Protein AF-B2J8J3-F1 (afdb_monomer_lite)

Foldseek 3Di:
DDLPVLNVQLVLLLVCCVVPVVLCDLVNLVVLVVLLVVDDPPDQDSVVVSVSSVVSVVVRVVSVVSSVPPPPPPPPDDDPPDDPPSDGSNNSSVSSVCSSVVVPDVPDDDDPDDD

Organism: Nostoc punctiforme (strain ATCC 29133 / PCC 73102) (NCBI:txid63737)

Secondary structure (DSSP, 8-state):
----HHHHHHHHHHHHHHH-GGGS-HHHHHHHHHHHHHS-TT---HHHHHHHHHHHHHH-HHHHHHHHHS---------SS-------HHHHHHHHHHHHHGGGT--S-S-----

pLDDT: mean 73.9, std 18.09, range [34.25, 90.81]

Sequence (115 aa):
MTSSIHEQIIKDLNYIAQNNPELFTEEVRASLENLLSTLPDDLKDIEEISDAIVIWVEEHPQIHNTLMKLPISSSSERGAGGIPTRITPKEAKGLLDNIVRQSKSSSQSKTSSQL

Structure (mmCIF, N/CA/C/O backbone):
data_AF-B2J8J3-F1
#
_entry.id   AF-B2J8J3-F1
#
loop_
_atom_site.group_PDB
_atom_site.id
_atom_site.type_symbol
_atom_site.label_atom_id
_atom_site.label_alt_id
_atom_site.label_comp_id
_atom_site.label_asym_id
_atom_site.label_entity_id
_atom_site.label_seq_id
_atom_site.pdbx_PDB_ins_code
_atom_site.Cartn_x
_atom_site.Cartn_y
_atom_site.Cartn_z
_atom_site.occupancy
_atom_site.B_iso_or_equiv
_atom_site.auth_seq_id
_atom_site.auth_comp_id
_atom_site.auth_asym_id
_atom_site.auth_atom_id
_atom_site.pdbx_PDB_model_num
ATOM 1 N N . MET A 1 1 ? -2.658 1.897 -24.438 1.00 34.25 1 MET A N 1
ATOM 2 C CA . MET A 1 1 ? -1.379 1.558 -23.785 1.00 34.25 1 MET A CA 1
ATOM 3 C C . MET A 1 1 ? -1.756 0.996 -22.436 1.00 34.25 1 MET A C 1
ATOM 5 O O . MET A 1 1 ? -2.352 1.720 -21.655 1.00 34.25 1 MET A O 1
ATOM 9 N N . THR A 1 2 ? -1.571 -0.306 -22.256 1.00 40.75 2 THR A N 1
ATOM 10 C CA . THR A 1 2 ? -1.867 -1.015 -21.011 1.00 40.75 2 THR A CA 1
ATOM 11 C C . THR A 1 2 ? -0.996 -0.416 -19.916 1.00 40.75 2 THR A C 1
ATOM 13 O O . THR A 1 2 ? 0.226 -0.508 -20.012 1.00 40.75 2 THR A O 1
ATOM 16 N N . SER A 1 3 ? -1.595 0.249 -18.926 1.00 53.88 3 SER A N 1
ATOM 17 C CA . SER A 1 3 ? -0.918 0.427 -17.640 1.00 53.88 3 SER A CA 1
ATOM 18 C C . SER A 1 3 ? -0.452 -0.957 -17.208 1.00 53.88 3 SER A C 1
ATOM 20 O O . SER A 1 3 ? -1.246 -1.902 -17.268 1.00 53.88 3 SER A O 1
ATOM 22 N N . SER A 1 4 ? 0.836 -1.114 -16.899 1.00 71.25 4 SER A N 1
ATOM 23 C CA . SER A 1 4 ? 1.322 -2.416 -16.449 1.00 71.25 4 SER A CA 1
ATOM 24 C C . SER A 1 4 ? 0.523 -2.794 -15.206 1.00 71.25 4 SER A C 1
ATOM 26 O O . SER A 1 4 ? 0.270 -1.935 -14.362 1.00 71.25 4 SER A O 1
ATOM 28 N N . ILE A 1 5 ? 0.091 -4.054 -15.106 1.00 76.69 5 ILE A N 1
ATOM 29 C CA . ILE A 1 5 ? -0.735 -4.550 -13.990 1.00 76.69 5 ILE A CA 1
ATOM 30 C C . ILE A 1 5 ? -0.144 -4.126 -12.629 1.00 76.69 5 ILE A C 1
ATOM 32 O O . ILE A 1 5 ? -0.868 -3.719 -11.726 1.00 76.69 5 ILE A O 1
ATOM 36 N N . HIS A 1 6 ? 1.188 -4.081 -12.559 1.00 82.69 6 HIS A N 1
ATOM 37 C CA . HIS A 1 6 ? 1.994 -3.607 -11.441 1.00 82.69 6 HIS A CA 1
ATOM 38 C C . HIS A 1 6 ? 1.704 -2.163 -11.016 1.00 82.69 6 HIS A C 1
ATOM 40 O O . HIS A 1 6 ? 1.525 -1.872 -9.837 1.00 82.69 6 HIS A O 1
ATOM 46 N N . GLU A 1 7 ? 1.610 -1.241 -11.973 1.00 82.69 7 GLU A N 1
ATOM 47 C CA . GLU A 1 7 ? 1.290 0.159 -11.689 1.00 82.69 7 GLU A CA 1
ATOM 48 C C . GLU A 1 7 ? -0.138 0.311 -11.167 1.00 82.69 7 GLU A C 1
ATOM 50 O O . GLU A 1 7 ? -0.412 1.159 -10.315 1.00 82.69 7 GLU A O 1
ATOM 55 N N . GLN A 1 8 ? -1.052 -0.496 -11.708 1.00 82.50 8 GLN A N 1
ATOM 56 C CA . GLN A 1 8 ? -2.461 -0.460 -11.350 1.00 82.50 8 GLN A CA 1
ATOM 57 C C . GLN A 1 8 ? -2.665 -0.928 -9.907 1.00 82.50 8 GLN A C 1
ATOM 59 O O . GLN A 1 8 ? -3.321 -0.222 -9.151 1.00 82.50 8 GLN A O 1
ATOM 64 N N . ILE A 1 9 ? -2.010 -2.019 -9.492 1.00 85.31 9 ILE A N 1
ATOM 65 C CA . ILE A 1 9 ? -2.062 -2.538 -8.114 1.00 85.31 9 ILE A CA 1
ATOM 66 C C . ILE A 1 9 ? -1.679 -1.458 -7.095 1.00 85.31 9 ILE A C 1
ATOM 68 O O . ILE A 1 9 ? -2.364 -1.273 -6.092 1.00 85.31 9 ILE A O 1
ATOM 72 N N . ILE A 1 10 ? -0.617 -0.697 -7.366 1.00 86.56 10 ILE A N 1
ATOM 73 C CA . ILE A 1 10 ? -0.126 0.342 -6.449 1.00 86.56 10 ILE A CA 1
ATOM 74 C C . ILE A 1 10 ? -1.099 1.528 -6.392 1.00 86.56 10 ILE A C 1
ATOM 76 O O . ILE A 1 10 ? -1.387 2.055 -5.313 1.00 86.56 10 ILE A O 1
ATOM 80 N N . LYS A 1 11 ? -1.640 1.941 -7.545 1.00 84.25 11 LYS A N 1
ATOM 81 C CA . LYS A 1 11 ? -2.656 3.004 -7.622 1.00 84.25 11 LYS A CA 1
ATOM 82 C C . LYS A 1 11 ? -3.941 2.601 -6.905 1.00 84.25 11 LYS A C 1
ATOM 84 O O . LYS A 1 11 ? -4.489 3.410 -6.156 1.00 84.25 11 LYS A O 1
ATOM 89 N N . ASP A 1 12 ? -4.382 1.366 -7.104 1.00 85.62 12 ASP A N 1
ATOM 90 C CA . ASP A 1 12 ? -5.568 0.807 -6.470 1.00 85.62 12 ASP A CA 1
ATOM 91 C C . ASP A 1 12 ? -5.377 0.705 -4.959 1.00 85.62 12 ASP A C 1
ATOM 93 O O . ASP A 1 12 ? -6.247 1.139 -4.211 1.00 85.62 12 ASP A O 1
ATOM 97 N N . LEU A 1 13 ? -4.216 0.246 -4.484 1.00 87.12 13 LEU A N 1
ATOM 98 C CA . LEU A 1 13 ? -3.925 0.205 -3.053 1.00 87.12 13 LEU A CA 1
ATOM 99 C C . LEU A 1 13 ? -3.986 1.599 -2.420 1.00 87.12 13 LEU A C 1
ATOM 101 O O . LEU A 1 13 ? -4.628 1.782 -1.383 1.00 87.12 13 LEU A O 1
ATOM 105 N N . ASN A 1 14 ? -3.378 2.600 -3.065 1.00 86.12 14 ASN A N 1
ATOM 106 C CA . ASN A 1 14 ? -3.478 3.984 -2.612 1.00 86.12 14 ASN A CA 1
ATOM 107 C C . ASN A 1 14 ? -4.932 4.473 -2.611 1.00 86.12 14 ASN A C 1
ATOM 109 O O . ASN A 1 14 ? -5.364 5.105 -1.651 1.00 86.12 14 ASN A O 1
ATOM 113 N N . TYR A 1 15 ? -5.718 4.144 -3.637 1.00 85.44 15 TYR A N 1
ATOM 114 C CA . TYR A 1 15 ? -7.142 4.466 -3.666 1.00 85.44 15 TYR A CA 1
ATOM 115 C C . TYR A 1 15 ? -7.902 3.819 -2.498 1.00 85.44 15 TYR A C 1
ATOM 117 O O . TYR A 1 15 ? -8.681 4.502 -1.830 1.00 85.44 15 TYR A O 1
ATOM 125 N N . ILE A 1 16 ? -7.652 2.542 -2.192 1.00 86.31 16 ILE A N 1
ATOM 126 C CA . ILE A 1 16 ? -8.279 1.851 -1.056 1.00 86.31 16 ILE A CA 1
ATOM 127 C C . ILE A 1 16 ? -7.903 2.544 0.251 1.00 86.31 16 ILE A C 1
ATOM 129 O O . ILE A 1 16 ? -8.787 2.778 1.066 1.00 86.31 16 ILE A O 1
ATOM 133 N N . ALA A 1 17 ? -6.641 2.934 0.431 1.00 85.25 17 ALA A N 1
ATOM 134 C CA . ALA A 1 17 ? -6.198 3.648 1.624 1.00 85.25 17 ALA A CA 1
ATOM 135 C C . ALA A 1 17 ? -6.885 5.006 1.815 1.00 85.25 17 ALA A C 1
ATOM 137 O O . ALA A 1 17 ? -7.251 5.348 2.938 1.00 85.25 17 ALA A O 1
ATOM 138 N N . GLN A 1 18 ? -7.110 5.759 0.731 1.00 82.00 18 GLN A N 1
ATOM 139 C CA . GLN A 1 18 ? -7.843 7.030 0.797 1.00 82.00 18 GLN A CA 1
ATOM 140 C C . GLN A 1 18 ? -9.333 6.832 1.116 1.00 82.00 18 GLN A C 1
ATOM 142 O O . GLN A 1 18 ? -9.919 7.626 1.850 1.00 82.00 18 GLN A O 1
ATOM 147 N N . ASN A 1 19 ? -9.967 5.810 0.530 1.00 82.50 19 ASN A N 1
ATOM 148 C CA . ASN A 1 19 ? -11.421 5.624 0.609 1.00 82.50 19 ASN A CA 1
ATOM 149 C C . ASN A 1 19 ? -11.856 4.783 1.817 1.00 82.50 19 ASN A C 1
ATOM 151 O O . ASN A 1 19 ? -12.937 5.006 2.351 1.00 82.50 19 ASN A O 1
ATOM 155 N N . ASN A 1 20 ? -11.015 3.847 2.255 1.00 84.38 20 ASN A N 1
ATOM 156 C CA . ASN A 1 20 ? -11.263 2.917 3.356 1.00 84.38 20 ASN A CA 1
ATOM 157 C C . ASN A 1 20 ? -10.079 2.943 4.344 1.00 84.38 20 ASN A C 1
ATOM 159 O O . ASN A 1 20 ? -9.406 1.925 4.540 1.00 84.38 20 ASN A O 1
ATOM 163 N N . PRO A 1 21 ? -9.796 4.093 4.988 1.00 81.75 21 PRO A N 1
ATOM 164 C CA . PRO A 1 21 ? -8.683 4.212 5.932 1.00 81.75 21 PRO A CA 1
ATOM 165 C C . PRO A 1 21 ? -8.834 3.291 7.152 1.00 81.75 21 PRO A C 1
ATOM 167 O O . PRO A 1 21 ? -7.842 3.002 7.815 1.00 81.75 21 PRO A O 1
ATOM 170 N N . GLU A 1 22 ? -10.050 2.810 7.425 1.00 85.19 22 GLU A N 1
ATOM 171 C CA . GLU A 1 22 ? -10.365 1.812 8.455 1.00 85.19 22 GLU A CA 1
ATOM 172 C C . GLU A 1 22 ? -9.652 0.469 8.247 1.00 85.19 22 GLU A C 1
ATOM 174 O O . GLU A 1 22 ? -9.332 -0.210 9.220 1.00 85.19 22 GLU A O 1
ATOM 179 N N . LEU A 1 23 ? -9.351 0.104 6.995 1.00 85.25 23 LEU A N 1
ATOM 180 C CA . LEU A 1 23 ? -8.622 -1.125 6.669 1.00 85.25 23 LEU A CA 1
ATOM 181 C C . LEU A 1 23 ? -7.121 -1.003 6.957 1.00 85.25 23 LEU A C 1
ATOM 183 O O . LEU A 1 23 ? -6.450 -2.017 7.148 1.00 85.25 23 LEU A O 1
ATOM 187 N N . PHE A 1 24 ? -6.609 0.231 7.000 1.00 85.81 24 PHE A N 1
ATOM 188 C CA . PHE A 1 24 ? -5.214 0.563 7.271 1.00 85.81 24 PHE A CA 1
ATOM 189 C C . PHE A 1 24 ? -5.067 1.006 8.725 1.00 85.81 24 PHE A C 1
ATOM 191 O O . PHE A 1 24 ? -4.852 2.187 9.008 1.00 85.81 24 PHE A O 1
ATOM 198 N N . THR A 1 25 ? -5.205 0.054 9.646 1.00 87.50 25 THR A N 1
ATOM 199 C CA . THR A 1 25 ? -4.913 0.251 11.073 1.00 87.50 25 THR A CA 1
ATOM 200 C C . THR A 1 25 ? -3.425 0.540 11.297 1.00 87.50 25 THR A C 1
ATOM 202 O O . THR A 1 25 ? -2.604 0.364 10.396 1.00 87.50 25 THR A O 1
ATOM 205 N N . GLU A 1 26 ? -3.050 0.977 12.502 1.00 85.44 26 GLU A N 1
ATOM 206 C CA . GLU A 1 26 ? -1.639 1.223 12.841 1.00 85.44 26 GLU A CA 1
ATOM 207 C C . GLU A 1 26 ? -0.757 -0.012 12.609 1.00 85.44 26 GLU A C 1
ATOM 209 O O . GLU A 1 26 ? 0.338 0.120 12.073 1.00 85.44 26 GLU A O 1
ATOM 214 N N . GLU A 1 27 ? -1.258 -1.209 12.923 1.00 87.56 27 GLU A N 1
ATOM 215 C CA . GLU A 1 27 ? -0.547 -2.472 12.693 1.00 87.56 27 GLU A CA 1
ATOM 216 C C . GLU A 1 27 ? -0.323 -2.743 11.199 1.00 87.56 27 GLU A C 1
ATOM 218 O O . GLU A 1 27 ? 0.794 -3.031 10.774 1.00 87.56 27 GLU A O 1
ATOM 223 N N . VAL A 1 28 ? -1.363 -2.568 10.379 1.00 87.94 28 VAL A N 1
ATOM 224 C CA . VAL A 1 28 ? -1.277 -2.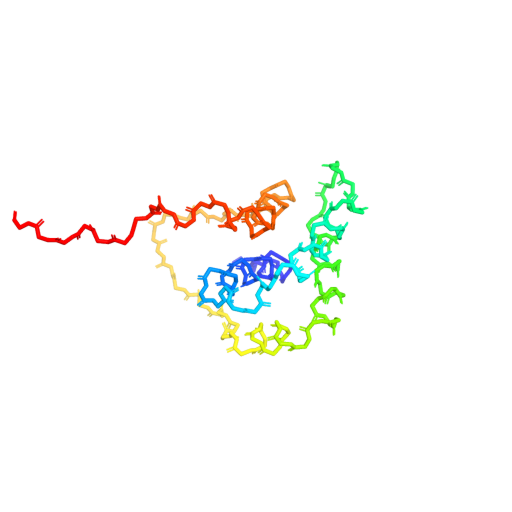722 8.920 1.00 87.94 28 VAL A CA 1
ATOM 225 C C . VAL A 1 28 ? -0.310 -1.696 8.324 1.00 87.94 28 VAL A C 1
ATOM 227 O O . VAL A 1 28 ? 0.495 -2.030 7.460 1.00 87.94 28 VAL A O 1
ATOM 230 N N . ARG A 1 29 ? -0.336 -0.447 8.800 1.00 85.75 29 ARG A N 1
ATOM 231 C CA . ARG A 1 29 ? 0.596 0.595 8.341 1.00 85.75 29 ARG A CA 1
ATOM 232 C C . ARG A 1 29 ? 2.032 0.302 8.7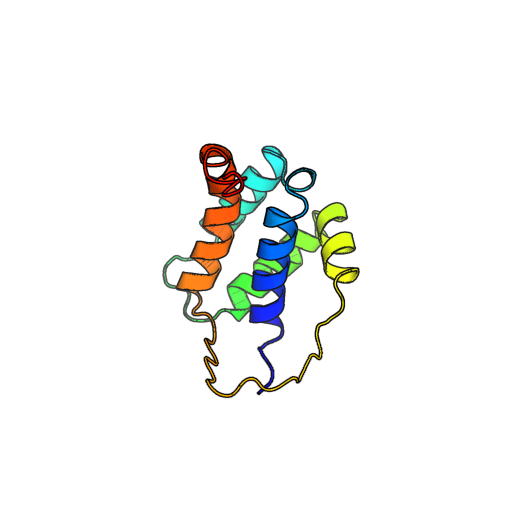55 1.00 85.75 29 ARG A C 1
ATOM 234 O O . ARG A 1 29 ? 2.919 0.504 7.939 1.00 85.75 29 ARG A O 1
ATOM 241 N N . ALA A 1 30 ? 2.259 -0.189 9.972 1.00 89.19 30 ALA A N 1
ATOM 242 C CA . ALA A 1 30 ? 3.584 -0.603 10.425 1.00 89.19 30 ALA A CA 1
ATOM 243 C C . ALA A 1 30 ? 4.114 -1.790 9.605 1.00 89.19 30 ALA A C 1
ATOM 245 O O . ALA A 1 30 ? 5.286 -1.805 9.238 1.00 89.19 30 ALA A O 1
ATOM 246 N N . SER A 1 31 ? 3.244 -2.744 9.259 1.00 90.56 31 SER A N 1
ATOM 247 C CA . SER A 1 31 ? 3.566 -3.851 8.353 1.00 90.56 31 SER A CA 1
ATOM 248 C C . SER A 1 31 ? 3.960 -3.338 6.960 1.00 90.56 31 SER A C 1
ATOM 250 O O . SER A 1 31 ? 5.018 -3.692 6.442 1.00 90.56 31 SER A O 1
ATOM 252 N N . LEU A 1 32 ? 3.175 -2.412 6.394 1.00 89.12 32 LEU A N 1
ATOM 253 C CA . LEU A 1 32 ? 3.481 -1.780 5.108 1.00 89.12 32 LEU A CA 1
ATOM 254 C C . LEU A 1 32 ? 4.786 -0.965 5.156 1.00 89.12 32 LEU A C 1
ATOM 256 O O . LEU A 1 32 ? 5.592 -1.043 4.237 1.00 89.12 32 LEU A O 1
ATOM 260 N N . GLU A 1 33 ? 5.031 -0.204 6.224 1.00 89.75 33 GLU A N 1
ATOM 261 C CA . GLU A 1 33 ? 6.277 0.550 6.423 1.00 89.75 33 GLU A CA 1
ATOM 262 C C . GLU A 1 33 ? 7.495 -0.378 6.501 1.00 89.75 33 GLU A C 1
ATOM 264 O O . GLU A 1 33 ? 8.541 -0.093 5.910 1.00 89.75 33 GLU A O 1
ATOM 269 N N . ASN A 1 34 ? 7.350 -1.511 7.193 1.00 90.69 34 ASN A N 1
ATOM 270 C CA . ASN A 1 34 ? 8.391 -2.524 7.275 1.00 90.69 34 ASN A CA 1
ATOM 271 C C . ASN A 1 34 ? 8.696 -3.094 5.886 1.00 90.69 34 ASN A C 1
ATOM 273 O O . ASN A 1 34 ? 9.852 -3.066 5.470 1.00 90.69 34 ASN A O 1
ATOM 277 N N . LEU A 1 35 ? 7.661 -3.482 5.130 1.00 90.12 35 LEU A N 1
ATOM 278 C CA . LEU A 1 35 ? 7.793 -3.933 3.745 1.00 90.12 35 LEU A CA 1
ATOM 279 C C . LEU A 1 35 ? 8.547 -2.903 2.890 1.00 90.12 35 LEU A C 1
ATOM 281 O O . LEU A 1 35 ? 9.536 -3.241 2.244 1.00 90.12 35 LEU A O 1
ATOM 285 N N . LEU A 1 36 ? 8.156 -1.626 2.940 1.00 86.75 36 LEU A N 1
ATOM 286 C CA . LEU A 1 36 ? 8.828 -0.552 2.196 1.00 86.75 36 LEU A CA 1
ATOM 287 C C . LEU A 1 36 ? 10.286 -0.334 2.619 1.00 86.75 36 LEU A C 1
ATOM 289 O O . LEU A 1 36 ? 11.090 0.117 1.802 1.00 86.75 36 LEU A O 1
ATOM 293 N N . SER A 1 37 ? 10.617 -0.640 3.873 1.00 87.19 37 SER A N 1
ATOM 294 C CA . SER A 1 37 ? 11.981 -0.581 4.407 1.00 87.19 37 SER A CA 1
ATOM 295 C C . SER A 1 37 ? 12.825 -1.789 3.991 1.00 87.19 37 SER A C 1
ATOM 297 O O . SER A 1 37 ? 14.048 -1.680 3.931 1.00 87.19 37 SER A O 1
ATOM 299 N N . THR A 1 38 ? 12.198 -2.931 3.686 1.00 87.19 38 THR A N 1
ATOM 300 C CA . THR A 1 38 ? 12.894 -4.093 3.103 1.00 87.19 38 THR A CA 1
ATOM 301 C C . THR A 1 38 ? 13.243 -3.891 1.629 1.00 87.19 38 THR A C 1
ATOM 303 O O . THR A 1 38 ? 14.194 -4.492 1.131 1.00 87.19 38 THR A O 1
A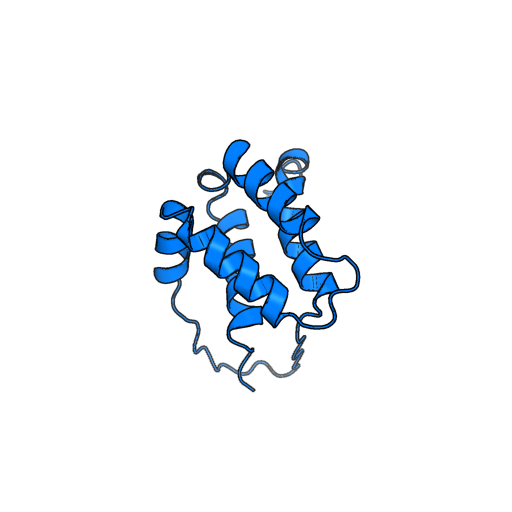TOM 306 N N . LEU A 1 39 ? 12.500 -3.022 0.938 1.00 85.38 39 LEU A N 1
ATOM 307 C CA . LEU A 1 39 ? 12.704 -2.710 -0.469 1.00 85.38 39 LEU A CA 1
ATOM 308 C C . LEU A 1 39 ? 13.853 -1.701 -0.665 1.00 85.38 39 LEU A C 1
ATOM 310 O O . LEU A 1 39 ? 13.855 -0.641 -0.028 1.00 85.38 39 LEU A O 1
ATOM 314 N N . PRO A 1 40 ? 14.806 -1.964 -1.579 1.00 82.56 40 PRO A N 1
ATOM 315 C CA . PRO A 1 40 ? 15.941 -1.074 -1.793 1.00 82.56 40 PRO A CA 1
ATOM 316 C C . PRO A 1 40 ? 15.508 0.287 -2.357 1.00 82.56 40 PRO A C 1
ATOM 318 O O . PRO A 1 40 ? 14.697 0.373 -3.275 1.00 82.56 40 PRO A O 1
ATOM 321 N N . ASP A 1 41 ? 16.076 1.381 -1.843 1.00 74.31 41 ASP A N 1
ATOM 322 C CA . ASP A 1 41 ? 15.758 2.744 -2.305 1.00 74.31 41 ASP A CA 1
ATOM 323 C C . ASP A 1 41 ? 16.108 3.007 -3.782 1.00 74.31 41 ASP A C 1
ATOM 325 O O . ASP A 1 41 ? 15.493 3.864 -4.415 1.00 74.31 41 ASP A O 1
ATOM 329 N N . ASP A 1 42 ? 17.045 2.238 -4.342 1.00 75.25 42 ASP A N 1
ATOM 330 C CA . ASP A 1 42 ? 17.497 2.309 -5.740 1.00 75.25 42 ASP A CA 1
ATOM 331 C C . ASP A 1 42 ? 16.702 1.387 -6.691 1.00 75.25 42 ASP A C 1
ATOM 333 O O . ASP A 1 42 ? 17.188 0.996 -7.756 1.00 75.25 42 ASP A O 1
ATOM 337 N N . LEU A 1 43 ? 15.470 1.030 -6.318 1.00 78.44 43 LEU A N 1
ATOM 338 C CA . LEU A 1 43 ? 14.555 0.253 -7.155 1.00 78.44 43 LEU A CA 1
ATOM 339 C C . LEU A 1 43 ? 14.363 0.897 -8.534 1.00 78.44 43 LEU A C 1
ATOM 341 O O . LEU A 1 43 ? 13.863 2.019 -8.661 1.00 78.44 43 LEU A O 1
ATOM 345 N N . LYS A 1 44 ? 14.753 0.161 -9.578 1.00 76.94 44 LYS A N 1
ATOM 346 C CA . LYS A 1 44 ? 14.608 0.579 -10.982 1.00 76.94 44 LYS A CA 1
ATOM 347 C C . LYS A 1 44 ? 13.330 0.058 -11.617 1.00 76.94 44 LYS A C 1
ATOM 349 O O . LYS A 1 44 ? 12.825 0.687 -12.548 1.00 76.94 44 LYS A O 1
ATOM 354 N N . ASP A 1 45 ? 12.785 -1.020 -11.064 1.00 82.06 45 ASP A N 1
ATOM 355 C CA . ASP A 1 45 ? 11.651 -1.736 -11.616 1.00 82.06 45 ASP A CA 1
ATOM 356 C C . ASP A 1 45 ? 10.462 -1.676 -10.660 1.00 82.06 45 ASP A C 1
ATOM 358 O O . ASP A 1 45 ? 10.562 -1.907 -9.457 1.00 82.06 45 ASP A O 1
ATOM 362 N N . ILE A 1 46 ? 9.299 -1.326 -11.206 1.00 82.56 46 ILE A N 1
ATOM 363 C CA . ILE A 1 46 ? 8.061 -1.259 -10.424 1.00 82.56 46 ILE A CA 1
ATOM 364 C C . ILE A 1 46 ? 7.487 -2.648 -10.136 1.00 82.56 46 ILE A C 1
ATOM 366 O O . ILE A 1 46 ? 6.675 -2.812 -9.229 1.00 82.56 46 ILE A O 1
ATOM 370 N N . GLU A 1 47 ? 7.907 -3.643 -10.915 1.00 84.94 47 GLU A N 1
ATOM 371 C CA . GLU A 1 47 ? 7.478 -5.030 -10.778 1.00 84.94 47 GLU A CA 1
ATOM 372 C C . GLU A 1 47 ? 7.850 -5.570 -9.399 1.00 84.94 47 GLU A C 1
ATOM 374 O O . GLU A 1 47 ? 6.989 -6.138 -8.746 1.00 84.94 47 GLU A O 1
ATOM 379 N N . GLU A 1 48 ? 9.054 -5.279 -8.898 1.00 86.25 48 GLU A N 1
ATOM 380 C CA . GLU A 1 48 ? 9.492 -5.695 -7.557 1.00 86.25 48 GLU A CA 1
ATOM 381 C C . GLU A 1 48 ? 8.650 -5.060 -6.441 1.00 86.25 48 GLU A C 1
ATOM 383 O O . GLU A 1 48 ? 8.269 -5.732 -5.484 1.00 86.25 48 GLU A O 1
ATOM 388 N N . ILE A 1 49 ? 8.299 -3.773 -6.574 1.00 86.44 49 ILE A N 1
ATOM 389 C CA . ILE A 1 49 ? 7.403 -3.104 -5.616 1.00 86.44 49 ILE A CA 1
ATOM 390 C C . ILE A 1 49 ? 6.026 -3.757 -5.667 1.00 86.44 49 ILE A C 1
ATOM 392 O O . ILE A 1 49 ? 5.432 -4.050 -4.635 1.00 86.44 49 ILE A O 1
ATOM 396 N N . SER A 1 50 ? 5.505 -3.978 -6.871 1.00 86.44 50 SER A N 1
ATOM 397 C CA . SER A 1 50 ? 4.209 -4.616 -7.049 1.00 86.44 50 SER A CA 1
ATOM 398 C C . SER A 1 50 ? 4.195 -6.040 -6.515 1.00 86.44 50 SER A C 1
ATOM 400 O O . SER A 1 50 ? 3.183 -6.422 -5.947 1.00 86.44 50 SER A O 1
ATOM 402 N N . ASP A 1 51 ? 5.248 -6.822 -6.722 1.00 88.81 51 ASP A N 1
ATOM 403 C CA . ASP A 1 51 ? 5.335 -8.212 -6.280 1.00 88.81 51 ASP A CA 1
ATOM 404 C C . ASP A 1 51 ? 5.318 -8.279 -4.750 1.00 88.81 51 ASP A C 1
ATOM 406 O O . ASP A 1 51 ? 4.463 -8.941 -4.163 1.00 88.81 51 ASP A O 1
ATOM 410 N N . ALA A 1 52 ? 6.136 -7.444 -4.100 1.00 89.88 52 ALA A N 1
ATOM 411 C CA . ALA A 1 52 ? 6.124 -7.282 -2.651 1.00 89.88 52 ALA A CA 1
ATOM 412 C C . ALA A 1 52 ? 4.746 -6.854 -2.122 1.00 89.88 52 ALA A C 1
ATOM 414 O O . ALA A 1 52 ? 4.278 -7.371 -1.109 1.00 89.88 52 ALA A O 1
ATOM 415 N N . ILE A 1 53 ? 4.069 -5.934 -2.817 1.00 89.69 53 ILE A N 1
ATOM 416 C CA . ILE A 1 53 ? 2.720 -5.495 -2.447 1.00 89.69 53 ILE A CA 1
ATOM 417 C C . ILE A 1 53 ? 1.689 -6.602 -2.648 1.00 89.69 53 ILE A C 1
ATOM 419 O O . ILE A 1 53 ? 0.804 -6.736 -1.812 1.00 89.69 53 ILE A O 1
ATOM 423 N N . VAL A 1 54 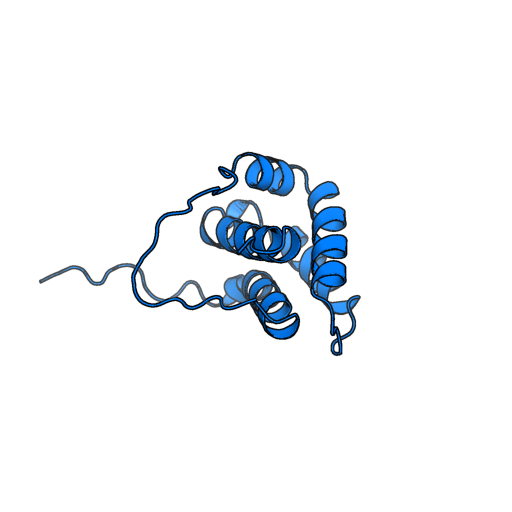? 1.779 -7.397 -3.715 1.00 88.62 54 VAL A N 1
ATOM 424 C CA . VAL A 1 54 ? 0.880 -8.538 -3.934 1.00 88.62 54 VAL A CA 1
ATOM 425 C C . VAL A 1 54 ? 1.021 -9.529 -2.787 1.00 88.62 54 VAL A C 1
ATOM 427 O O . VAL A 1 54 ? 0.012 -9.838 -2.159 1.00 88.62 54 VAL A O 1
ATOM 430 N N . ILE A 1 55 ? 2.253 -9.923 -2.454 1.00 90.38 55 ILE A N 1
ATOM 431 C CA . ILE A 1 55 ? 2.545 -10.835 -1.340 1.00 90.38 55 ILE A CA 1
ATOM 432 C C . ILE A 1 55 ? 1.983 -10.271 -0.028 1.00 90.38 55 ILE A C 1
ATOM 434 O O . ILE A 1 55 ? 1.260 -10.954 0.691 1.00 90.38 55 ILE A O 1
ATOM 438 N N . TRP A 1 56 ? 2.237 -8.993 0.258 1.00 90.81 56 TRP A N 1
ATOM 439 C CA . TRP A 1 56 ? 1.728 -8.337 1.462 1.00 90.81 56 TRP A CA 1
ATOM 440 C C . TRP A 1 56 ? 0.195 -8.278 1.503 1.00 90.81 56 TRP A C 1
ATOM 442 O O . TRP A 1 56 ? -0.427 -8.526 2.534 1.00 90.81 56 TRP A O 1
ATOM 452 N N . VAL A 1 57 ? -0.451 -7.982 0.374 1.00 88.38 57 VAL A N 1
ATOM 453 C CA . VAL A 1 57 ? -1.912 -7.970 0.272 1.00 88.38 57 VAL A CA 1
ATOM 454 C C . VAL A 1 57 ? -2.489 -9.370 0.509 1.00 88.38 57 VAL A C 1
ATOM 456 O O . VAL A 1 57 ? -3.550 -9.470 1.124 1.00 88.38 57 VAL A O 1
ATOM 459 N N . GLU A 1 58 ? -1.815 -10.442 0.084 1.00 88.12 58 GLU A N 1
ATOM 460 C CA . GLU A 1 58 ? -2.228 -11.821 0.390 1.00 88.12 58 GLU A CA 1
ATOM 461 C C . GLU A 1 58 ? -2.223 -12.114 1.899 1.00 88.12 58 GLU A C 1
ATOM 463 O O . GLU A 1 58 ? -3.112 -12.815 2.388 1.00 88.12 58 GLU A O 1
ATOM 468 N N . GLU A 1 59 ? -1.302 -11.514 2.660 1.00 89.19 59 GLU A N 1
ATOM 469 C CA . GLU A 1 59 ? -1.288 -11.592 4.130 1.00 89.19 59 GLU A CA 1
ATOM 470 C C . GLU A 1 59 ? -2.403 -10.754 4.789 1.00 89.19 59 GLU A C 1
ATOM 472 O O . GLU A 1 59 ? -2.780 -10.994 5.938 1.00 89.19 59 GLU A O 1
ATOM 477 N N . HIS A 1 60 ? -2.993 -9.807 4.051 1.00 88.56 60 HIS A N 1
ATOM 478 C CA . HIS A 1 60 ? -4.050 -8.909 4.515 1.00 88.56 60 HIS A CA 1
ATOM 479 C C . HIS A 1 60 ? -5.360 -9.107 3.725 1.00 88.56 60 HIS A C 1
ATOM 481 O O . HIS A 1 60 ? -5.742 -8.262 2.902 1.00 88.56 60 HIS A O 1
ATOM 487 N N . PRO A 1 61 ? -6.147 -10.164 4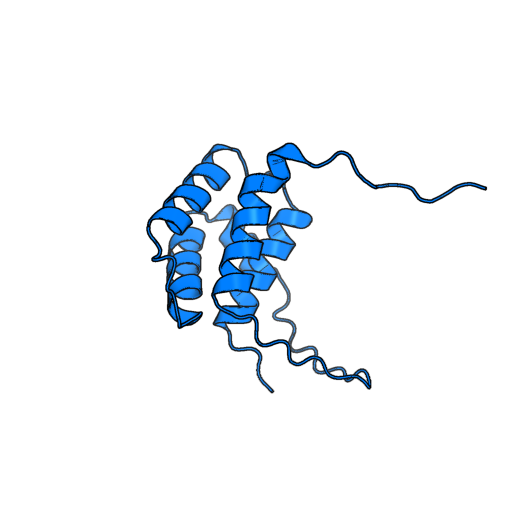.022 1.00 87.12 61 PRO A N 1
ATOM 488 C CA . PRO A 1 61 ? -7.318 -10.550 3.227 1.00 87.12 61 PRO A CA 1
ATOM 489 C C . PRO A 1 61 ? -8.397 -9.460 3.131 1.00 87.12 61 PRO A C 1
ATOM 491 O O . PRO A 1 61 ? -9.137 -9.397 2.151 1.00 87.12 61 PRO A O 1
ATOM 494 N N . GLN A 1 62 ? -8.486 -8.566 4.119 1.00 87.38 62 GLN A N 1
ATOM 495 C CA . GLN A 1 62 ? -9.387 -7.407 4.101 1.00 87.38 62 GLN A CA 1
ATOM 496 C C . GLN A 1 62 ? -9.053 -6.401 2.985 1.00 87.38 62 GLN A C 1
ATOM 498 O O . GLN A 1 62 ? -9.949 -5.864 2.325 1.00 87.38 62 GLN A O 1
ATOM 503 N N . ILE A 1 63 ? -7.762 -6.187 2.734 1.00 87.94 63 ILE A N 1
ATOM 504 C CA . ILE A 1 63 ? -7.264 -5.318 1.669 1.00 87.94 63 ILE A CA 1
ATOM 505 C C . ILE A 1 63 ? -7.374 -6.055 0.343 1.00 87.94 63 ILE A C 1
ATOM 507 O O . ILE A 1 63 ? -7.919 -5.491 -0.602 1.00 87.94 63 ILE A O 1
ATOM 511 N N . HIS A 1 64 ? -6.967 -7.328 0.297 1.00 88.25 64 HIS A N 1
ATOM 512 C CA . HIS A 1 64 ? -7.076 -8.166 -0.898 1.00 88.25 64 HIS A CA 1
ATOM 513 C C . HIS A 1 64 ? -8.502 -8.214 -1.439 1.00 88.25 64 HIS A C 1
ATOM 515 O O . HIS A 1 64 ? -8.740 -7.938 -2.610 1.00 88.25 64 HIS A O 1
ATOM 521 N N . ASN A 1 65 ? -9.481 -8.472 -0.572 1.00 87.44 65 ASN A N 1
ATOM 522 C CA . ASN A 1 65 ? -10.885 -8.509 -0.962 1.00 87.44 65 ASN A CA 1
ATOM 523 C C . ASN A 1 65 ? -11.356 -7.156 -1.516 1.00 87.44 65 ASN A C 1
ATOM 525 O O . ASN A 1 65 ? -12.113 -7.099 -2.480 1.00 87.44 65 ASN A O 1
ATOM 529 N N . THR A 1 66 ? -10.894 -6.051 -0.931 1.00 86.38 66 THR A N 1
ATOM 530 C CA . THR A 1 66 ? -11.242 -4.712 -1.419 1.00 86.38 66 THR A CA 1
ATOM 531 C C . THR A 1 66 ? -10.582 -4.420 -2.766 1.00 86.38 66 THR A C 1
ATOM 533 O O . THR A 1 66 ? -11.241 -3.884 -3.652 1.00 86.38 66 THR A O 1
ATOM 536 N N . LEU A 1 67 ? -9.335 -4.856 -2.955 1.00 85.50 67 LEU A N 1
ATOM 537 C CA . LEU A 1 67 ? -8.608 -4.782 -4.220 1.00 85.50 67 LEU A CA 1
ATOM 538 C C . LEU A 1 67 ? -9.310 -5.585 -5.321 1.00 85.50 67 LEU A C 1
ATOM 540 O O . LEU A 1 67 ? -9.521 -5.065 -6.409 1.00 85.50 67 LEU A O 1
ATOM 544 N N . MET A 1 68 ? -9.765 -6.805 -5.027 1.00 83.69 68 MET A N 1
ATOM 545 C CA . MET A 1 68 ? -10.515 -7.634 -5.979 1.00 83.69 68 MET A CA 1
ATOM 546 C C . MET A 1 68 ? -11.902 -7.074 -6.318 1.00 83.69 68 MET A C 1
ATOM 548 O O . MET A 1 68 ? -12.422 -7.327 -7.404 1.00 83.69 68 MET A O 1
ATOM 552 N N . LYS A 1 69 ? -12.528 -6.343 -5.387 1.00 82.62 69 LYS A N 1
ATOM 553 C CA . LYS A 1 69 ? -13.827 -5.689 -5.605 1.00 82.62 69 LYS A CA 1
ATOM 554 C C . LYS A 1 69 ? -13.727 -4.434 -6.459 1.00 82.62 69 LYS A C 1
ATOM 556 O O . LYS A 1 69 ? -14.761 -3.979 -6.954 1.00 82.62 69 LYS A O 1
ATOM 561 N N . LEU A 1 70 ? -12.537 -3.851 -6.608 1.00 77.06 70 LEU A N 1
ATOM 562 C CA . LEU A 1 70 ? -12.374 -2.724 -7.509 1.00 77.06 70 LEU A CA 1
ATOM 563 C C . LEU A 1 70 ? -12.652 -3.205 -8.934 1.00 77.06 70 LEU A C 1
ATOM 565 O O . LEU A 1 70 ? -12.104 -4.224 -9.361 1.00 77.06 70 LEU A O 1
ATOM 569 N N . PRO A 1 71 ? -13.514 -2.501 -9.689 1.00 62.78 71 PRO A N 1
ATOM 570 C CA . PRO A 1 71 ? -13.659 -2.802 -11.096 1.00 62.78 71 PRO A CA 1
ATOM 571 C C . PRO A 1 71 ? -12.284 -2.589 -11.716 1.00 62.78 71 PRO A C 1
ATOM 573 O O . PRO A 1 71 ? -11.771 -1.470 -11.682 1.00 62.78 71 PRO A O 1
ATOM 576 N N . ILE A 1 72 ? -11.692 -3.658 -12.257 1.00 56.53 72 ILE A N 1
ATOM 577 C CA . ILE A 1 72 ? -10.489 -3.578 -13.084 1.00 56.53 72 ILE A CA 1
ATOM 578 C C . ILE A 1 72 ? -10.862 -2.602 -14.195 1.00 56.53 72 ILE A C 1
ATOM 580 O O . ILE A 1 72 ? -11.604 -2.964 -15.113 1.00 56.53 72 ILE A O 1
ATOM 584 N N . SER A 1 73 ? -10.488 -1.330 -14.041 1.00 49.59 73 SER A N 1
ATOM 585 C CA . SER A 1 73 ? -10.920 -0.272 -14.942 1.00 49.59 73 SER A CA 1
ATOM 586 C C . SER A 1 73 ? -10.199 -0.493 -16.257 1.00 49.59 73 SER A C 1
ATOM 588 O O . SER A 1 73 ? -9.176 0.105 -16.565 1.00 49.59 73 SER A O 1
ATOM 590 N N . SER A 1 74 ? -10.801 -1.336 -17.081 1.00 43.38 74 SER A N 1
ATOM 591 C CA . SER A 1 74 ? -10.666 -1.345 -18.526 1.00 43.38 74 SER A CA 1
ATOM 592 C C . SER A 1 74 ? -11.374 -0.115 -19.111 1.00 43.38 74 SER A C 1
ATOM 594 O O . SER A 1 74 ? -12.020 -0.179 -20.150 1.00 43.38 74 SER A O 1
ATOM 596 N N . SER A 1 75 ? -11.242 1.042 -18.462 1.00 42.59 75 SER A N 1
ATOM 597 C CA . SER A 1 75 ? -11.807 2.303 -18.923 1.00 42.59 75 SER A CA 1
ATOM 598 C C . SER A 1 75 ? -10.829 2.925 -19.907 1.00 42.59 75 SER A C 1
ATOM 600 O O . SER A 1 75 ? -10.088 3.862 -19.618 1.00 42.59 75 SER A O 1
ATOM 602 N N . SER A 1 76 ? -10.816 2.351 -21.109 1.00 48.78 76 SER A N 1
ATOM 603 C CA . SER A 1 76 ? -10.455 3.093 -22.309 1.00 48.78 76 SER A CA 1
ATOM 604 C C . SER A 1 76 ? -11.507 4.169 -22.552 1.00 48.78 76 SER A C 1
ATOM 606 O O . SER A 1 76 ? -12.387 3.971 -23.378 1.00 48.78 76 SER A O 1
ATOM 608 N N . GLU A 1 77 ? -11.400 5.323 -21.896 1.00 44.66 77 GLU A N 1
ATOM 609 C CA . GLU A 1 77 ? -12.083 6.529 -22.364 1.00 44.66 77 GLU A CA 1
ATOM 610 C C . GLU A 1 77 ? -11.105 7.702 -22.420 1.00 44.66 77 GLU A C 1
ATOM 612 O O . GLU A 1 77 ? -10.560 8.191 -21.433 1.00 44.66 77 GLU A O 1
ATOM 617 N N . ARG A 1 78 ? -10.823 8.076 -23.671 1.00 54.97 78 ARG A N 1
ATOM 618 C CA . ARG A 1 78 ? -9.942 9.153 -24.104 1.00 54.97 78 ARG A CA 1
ATOM 619 C C . ARG A 1 78 ? -10.428 10.499 -23.561 1.00 54.97 78 ARG A C 1
ATOM 621 O O . ARG A 1 78 ? -11.495 10.962 -23.948 1.00 54.97 78 ARG A O 1
ATOM 628 N N . GLY A 1 79 ? -9.566 11.189 -22.819 1.00 38.59 79 GLY A N 1
ATOM 629 C CA . GLY A 1 79 ? -9.530 12.652 -22.755 1.00 38.59 79 GLY A CA 1
ATOM 630 C C . GLY A 1 79 ? -8.336 13.172 -23.561 1.00 38.59 79 GLY A C 1
ATOM 631 O O . GLY A 1 79 ? -7.237 12.623 -23.477 1.00 38.59 79 GLY A O 1
ATOM 632 N N . ALA A 1 80 ? -8.541 14.196 -24.390 1.00 40.38 80 ALA A N 1
ATOM 633 C CA . ALA A 1 80 ? -7.483 14.837 -25.168 1.00 40.38 80 ALA A CA 1
ATOM 634 C C . ALA A 1 80 ? -6.506 15.577 -24.235 1.00 40.38 80 ALA A C 1
ATOM 636 O O . ALA A 1 80 ? -6.808 16.659 -23.749 1.00 40.38 80 ALA A O 1
ATOM 637 N N . GLY A 1 81 ? -5.347 14.977 -23.969 1.00 40.28 81 GLY A N 1
ATOM 638 C CA . GLY A 1 81 ? -4.309 15.569 -23.116 1.00 40.28 81 GLY A CA 1
ATOM 639 C C . GLY A 1 81 ? -3.526 14.508 -22.360 1.00 40.28 81 GLY A C 1
ATOM 640 O O . GLY A 1 81 ? -3.366 14.606 -21.150 1.00 40.28 81 GLY A O 1
ATOM 641 N N . GLY A 1 82 ? -3.125 13.450 -23.073 1.00 40.97 82 GLY A N 1
ATOM 642 C CA . GLY A 1 82 ? -2.515 12.265 -22.493 1.00 40.97 82 GLY A CA 1
ATOM 643 C C . GLY A 1 82 ? -1.359 12.612 -21.569 1.00 40.97 82 GLY A C 1
ATOM 644 O O . GLY A 1 82 ? -0.315 13.073 -22.022 1.00 40.97 82 GLY A O 1
ATOM 645 N N . ILE A 1 83 ? -1.529 12.298 -20.290 1.00 45.16 83 ILE A N 1
ATOM 646 C CA . ILE A 1 83 ? -0.389 11.965 -19.459 1.00 45.16 83 ILE A CA 1
ATOM 647 C C . ILE A 1 83 ? -0.420 10.448 -19.299 1.00 45.16 83 ILE A C 1
ATOM 649 O O . ILE A 1 83 ? -1.162 9.927 -18.466 1.00 45.16 83 ILE A O 1
ATOM 653 N N . PRO A 1 84 ? 0.339 9.694 -20.112 1.00 51.72 84 PRO A N 1
ATOM 654 C CA . PRO A 1 84 ? 0.697 8.347 -19.737 1.00 51.72 84 PRO A CA 1
ATOM 655 C C . PRO A 1 84 ? 1.795 8.496 -18.686 1.00 51.72 84 PRO A C 1
ATOM 657 O O . PRO A 1 84 ? 2.961 8.248 -18.987 1.00 51.72 84 PRO A O 1
ATOM 660 N N . THR A 1 85 ? 1.484 8.974 -17.476 1.00 56.66 85 THR A N 1
ATOM 661 C CA . THR A 1 85 ? 2.481 8.887 -16.408 1.00 56.66 85 THR A CA 1
ATOM 662 C C . THR A 1 85 ? 2.506 7.432 -15.999 1.00 56.66 85 THR A C 1
ATOM 664 O O . THR A 1 85 ? 1.772 6.985 -15.113 1.00 56.66 85 THR A O 1
ATOM 667 N N . ARG A 1 86 ? 3.327 6.684 -16.741 1.00 64.81 86 ARG A N 1
ATOM 668 C CA . ARG A 1 86 ? 4.035 5.545 -16.192 1.00 64.81 86 ARG A CA 1
ATOM 669 C C . ARG A 1 86 ? 4.570 6.014 -14.853 1.00 64.81 86 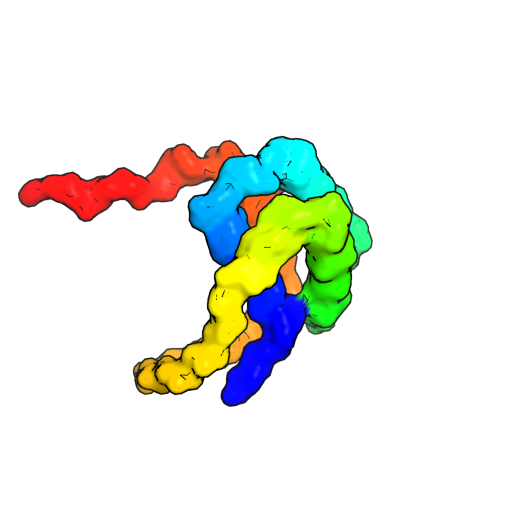ARG A C 1
ATOM 671 O O . ARG A 1 86 ? 5.345 6.971 -14.831 1.00 64.81 86 ARG A O 1
ATOM 678 N N . ILE A 1 87 ? 4.074 5.443 -13.766 1.00 74.25 87 ILE A N 1
ATOM 679 C CA . ILE A 1 87 ? 4.577 5.838 -12.456 1.00 74.25 87 ILE A CA 1
ATOM 680 C C . ILE A 1 87 ? 5.978 5.261 -12.321 1.00 74.25 87 ILE A C 1
ATOM 682 O O . ILE A 1 87 ? 6.225 4.094 -12.627 1.00 74.25 87 ILE A O 1
ATOM 686 N N . THR A 1 88 ? 6.921 6.104 -11.921 1.00 81.19 88 THR A N 1
ATOM 687 C CA . THR A 1 88 ? 8.265 5.618 -11.616 1.00 81.19 88 THR A CA 1
ATOM 688 C C . THR A 1 88 ? 8.238 4.807 -10.315 1.00 81.19 88 THR A C 1
ATOM 690 O O . THR A 1 88 ? 7.387 5.062 -9.459 1.00 81.19 88 THR A O 1
ATOM 693 N N . PRO A 1 89 ? 9.173 3.865 -10.100 1.00 80.88 89 PRO A N 1
ATOM 694 C CA . PRO A 1 89 ? 9.274 3.138 -8.830 1.00 80.88 89 PRO A CA 1
ATOM 695 C C . PRO A 1 89 ? 9.380 4.082 -7.624 1.00 80.88 89 PRO A C 1
ATOM 697 O O . PRO A 1 89 ? 8.791 3.847 -6.572 1.00 80.88 89 PRO A O 1
ATOM 700 N N . LYS A 1 90 ? 10.060 5.220 -7.806 1.00 82.25 90 LYS A N 1
ATOM 701 C CA . LYS A 1 90 ? 10.161 6.280 -6.800 1.00 82.25 90 LYS A CA 1
ATOM 702 C C . LYS A 1 90 ? 8.807 6.912 -6.467 1.00 82.25 90 LYS A C 1
ATOM 704 O O . LYS A 1 90 ? 8.501 7.116 -5.295 1.00 82.25 90 LYS A O 1
ATOM 709 N N . GLU A 1 91 ? 7.996 7.224 -7.476 1.00 83.06 91 GLU A N 1
ATOM 710 C CA . GLU A 1 91 ? 6.633 7.723 -7.257 1.00 83.06 91 GLU A CA 1
ATOM 711 C C . GLU A 1 91 ? 5.746 6.663 -6.607 1.00 83.06 91 GLU A C 1
ATOM 713 O O . GLU A 1 91 ? 4.990 6.982 -5.695 1.00 83.06 91 GLU A O 1
ATOM 718 N N . ALA A 1 92 ? 5.877 5.404 -7.024 1.00 84.81 92 ALA A N 1
ATOM 719 C CA . ALA A 1 92 ? 5.157 4.280 -6.446 1.00 84.81 92 ALA A CA 1
ATOM 720 C C . ALA A 1 92 ? 5.454 4.127 -4.946 1.00 84.81 92 ALA A C 1
ATOM 722 O O . ALA A 1 92 ? 4.530 4.113 -4.134 1.00 84.81 92 ALA A O 1
ATOM 723 N N . LYS A 1 93 ? 6.738 4.122 -4.561 1.00 84.88 93 LYS A N 1
ATOM 724 C CA . LYS A 1 93 ? 7.160 4.120 -3.153 1.00 84.88 93 LYS A CA 1
ATOM 725 C C . LYS A 1 93 ? 6.624 5.346 -2.410 1.00 84.88 93 LYS A C 1
ATOM 727 O O . LYS A 1 93 ? 6.146 5.208 -1.293 1.00 84.88 93 LYS A O 1
ATOM 732 N N . GLY A 1 94 ? 6.628 6.521 -3.042 1.00 84.56 94 GLY A N 1
ATOM 733 C CA . GLY A 1 94 ? 6.066 7.747 -2.467 1.00 84.56 94 GLY A CA 1
ATOM 734 C C . GLY A 1 94 ? 4.556 7.679 -2.207 1.00 84.56 94 GLY A C 1
ATOM 735 O O . GLY A 1 94 ? 4.089 8.183 -1.188 1.00 84.56 94 GLY A O 1
ATOM 736 N N . LEU A 1 95 ? 3.787 7.029 -3.086 1.00 85.06 95 LEU A N 1
ATOM 737 C CA . LEU A 1 95 ? 2.358 6.788 -2.861 1.00 85.06 95 LEU A CA 1
ATOM 738 C C . LEU A 1 95 ? 2.143 5.886 -1.644 1.00 85.06 95 LEU A C 1
ATOM 740 O O . LEU A 1 95 ? 1.312 6.198 -0.797 1.00 85.06 95 LEU A O 1
ATOM 744 N N . LEU A 1 96 ? 2.920 4.808 -1.536 1.00 86.81 96 LEU A N 1
ATOM 745 C CA . LEU A 1 96 ? 2.839 3.859 -0.426 1.00 86.81 96 LEU A CA 1
ATOM 746 C C . LEU A 1 96 ? 3.294 4.492 0.901 1.00 86.81 96 LEU A C 1
ATOM 748 O O . LEU A 1 96 ? 2.625 4.341 1.919 1.00 86.81 96 LEU A O 1
ATOM 752 N N . ASP A 1 97 ? 4.367 5.283 0.880 1.00 86.44 97 ASP A N 1
ATOM 753 C CA . ASP A 1 97 ? 4.837 6.071 2.027 1.00 86.44 97 ASP A CA 1
ATOM 754 C C . ASP A 1 97 ? 3.770 7.071 2.495 1.00 86.44 97 ASP A C 1
ATOM 756 O O . ASP A 1 97 ? 3.523 7.225 3.692 1.00 86.44 97 ASP A O 1
ATOM 760 N N . ASN A 1 98 ? 3.057 7.701 1.558 1.00 84.38 98 ASN A N 1
ATOM 761 C CA . ASN A 1 98 ? 1.961 8.599 1.894 1.00 84.38 98 ASN A CA 1
ATOM 762 C C . ASN A 1 98 ? 0.809 7.872 2.609 1.00 84.38 98 ASN A C 1
ATOM 764 O O . ASN A 1 98 ? 0.222 8.451 3.518 1.00 84.38 98 ASN A O 1
ATOM 768 N N . ILE A 1 99 ? 0.515 6.610 2.277 1.00 83.81 99 ILE A N 1
ATOM 769 C CA . ILE A 1 99 ? -0.483 5.795 3.000 1.00 83.81 99 ILE A CA 1
ATOM 770 C C . ILE A 1 99 ? -0.068 5.611 4.465 1.00 83.81 99 ILE A C 1
ATOM 772 O O . ILE A 1 99 ? -0.879 5.799 5.374 1.00 83.81 99 ILE A O 1
ATOM 776 N N . VAL A 1 100 ? 1.208 5.295 4.700 1.00 83.56 100 VAL A N 1
ATOM 777 C CA . VAL A 1 100 ? 1.773 5.143 6.049 1.00 83.56 100 VAL A CA 1
ATOM 778 C C . VAL A 1 100 ? 1.733 6.483 6.805 1.00 83.56 100 VAL A C 1
ATOM 780 O O . VAL A 1 100 ? 1.299 6.557 7.962 1.00 83.56 100 VAL A O 1
ATOM 783 N N . ARG A 1 101 ? 2.120 7.584 6.145 1.00 74.88 101 ARG A N 1
ATOM 784 C CA . ARG A 1 101 ? 2.232 8.920 6.761 1.00 74.88 101 ARG A CA 1
ATOM 785 C C . ARG A 1 101 ? 0.903 9.655 6.933 1.00 74.88 101 ARG A C 1
ATOM 787 O O . ARG A 1 101 ? 0.799 10.457 7.863 1.00 74.88 101 ARG A O 1
ATOM 794 N N . GLN A 1 102 ? -0.126 9.384 6.126 1.00 62.41 102 GLN A N 1
ATOM 795 C CA . GLN A 1 102 ? -1.413 10.099 6.176 1.00 62.41 102 GLN A CA 1
ATOM 796 C C . GLN A 1 102 ? -2.164 9.981 7.510 1.00 62.41 102 GLN A C 1
ATOM 798 O O . GLN A 1 102 ? -3.018 10.822 7.799 1.00 62.41 102 GLN A O 1
ATOM 803 N N . SER A 1 103 ? -1.764 9.049 8.380 1.00 52.38 103 SER A N 1
ATOM 804 C CA . SER A 1 103 ? -2.078 9.035 9.819 1.00 52.38 103 SER A CA 1
ATOM 805 C C . SER A 1 103 ? -1.925 10.400 10.501 1.00 52.38 103 SER A C 1
ATOM 807 O O . SER A 1 103 ? -2.600 10.681 11.486 1.00 52.38 103 SER A O 1
ATOM 809 N N . LYS A 1 104 ? -1.013 11.242 10.001 1.00 47.97 104 LYS A N 1
ATOM 810 C CA . LYS A 1 104 ? -0.590 12.482 10.659 1.00 47.97 104 LYS A CA 1
ATOM 811 C C . LYS A 1 104 ? -1.164 13.753 10.026 1.00 47.97 104 LYS A C 1
ATOM 813 O O . LYS A 1 104 ? -0.864 14.837 10.519 1.00 47.97 104 LYS A O 1
ATOM 818 N N . SER A 1 105 ? -1.967 13.667 8.955 1.00 42.41 105 SER A N 1
ATOM 819 C CA . SER A 1 105 ? -2.354 14.869 8.186 1.00 42.41 105 SER A CA 1
ATOM 820 C C . SER A 1 105 ? -3.801 14.935 7.694 1.00 42.41 105 SER A C 1
ATOM 822 O O . SER A 1 105 ? -4.109 15.818 6.897 1.00 42.41 105 SER A O 1
ATOM 824 N N . SER A 1 106 ? -4.732 14.117 8.201 1.00 42.91 106 SER A N 1
ATOM 825 C CA . SER A 1 106 ? -6.171 14.409 8.033 1.00 42.91 106 SER A CA 1
ATOM 826 C C . SER A 1 106 ? -6.627 15.565 8.937 1.00 42.91 106 SER A C 1
ATOM 828 O O . SER A 1 106 ? -7.470 15.410 9.810 1.00 42.91 106 SER A O 1
ATOM 830 N N . SER A 1 107 ? -6.055 16.737 8.670 1.00 39.75 107 SER A N 1
ATOM 831 C CA . SER A 1 107 ? -6.569 18.066 8.993 1.00 39.75 107 SER A CA 1
ATOM 832 C C . SER A 1 107 ? -6.270 18.991 7.806 1.00 39.75 107 SER A C 1
ATOM 834 O O . SER A 1 107 ? -5.469 19.900 7.939 1.00 39.75 107 SER A O 1
ATOM 836 N N . GLN A 1 108 ? -6.837 18.711 6.626 1.00 39.53 108 GLN A N 1
ATOM 837 C CA . GLN A 1 108 ? -7.098 19.647 5.506 1.00 39.53 108 GLN A CA 1
ATOM 838 C C . GLN A 1 108 ? -7.487 18.802 4.279 1.00 39.53 108 GLN A C 1
ATOM 840 O O . GLN A 1 108 ? -6.743 17.917 3.892 1.00 39.53 108 GLN A O 1
ATOM 845 N N . SER A 1 109 ? -8.613 18.948 3.590 1.00 39.62 109 SER A N 1
ATOM 846 C CA . SER A 1 109 ? -9.648 19.973 3.607 1.00 39.62 109 SER A CA 1
ATOM 847 C C . SER A 1 109 ? -10.926 19.319 3.075 1.00 39.62 109 SER A C 1
ATOM 849 O O . SER A 1 109 ? -11.073 19.120 1.871 1.00 39.62 109 SER A O 1
ATOM 851 N N . LYS A 1 110 ? -11.867 18.973 3.956 1.00 42.34 110 LYS A N 1
ATOM 852 C CA . LYS A 1 110 ? -13.275 18.911 3.555 1.00 42.34 110 LYS A CA 1
ATOM 853 C C . LYS A 1 110 ? -13.853 20.310 3.752 1.00 42.34 110 LYS A C 1
ATOM 855 O O . LYS A 1 110 ? -13.598 20.940 4.773 1.00 42.34 110 LYS A O 1
ATOM 860 N N . THR A 1 111 ? -14.669 20.731 2.790 1.00 41.62 111 THR A N 1
ATOM 861 C CA . THR A 1 111 ? -15.527 21.929 2.795 1.00 41.62 111 THR A CA 1
ATOM 862 C C . THR A 1 111 ? -14.881 23.238 2.308 1.00 41.62 111 THR A C 1
ATOM 864 O O . THR A 1 111 ? -14.625 24.162 3.064 1.00 41.62 111 THR A O 1
ATOM 867 N N . SER A 1 112 ? -14.713 23.367 0.988 1.00 44.16 112 SER A N 1
ATOM 868 C CA . SER A 1 112 ? -15.061 24.643 0.347 1.00 44.16 112 SER A CA 1
ATOM 869 C C . SER A 1 112 ? -16.531 24.556 -0.045 1.00 44.16 112 SER A C 1
ATOM 871 O O . SER A 1 112 ? -16.893 24.072 -1.115 1.00 44.16 112 SER A O 1
ATOM 873 N N . SER A 1 113 ? -17.398 24.931 0.885 1.00 52.78 113 SER A N 1
ATOM 874 C CA . SER A 1 113 ? -18.801 25.246 0.630 1.00 52.78 113 SER A CA 1
ATOM 875 C C . SER A 1 113 ? -19.224 26.315 1.628 1.00 52.78 113 SER A C 1
ATOM 877 O O . SER A 1 113 ? -18.857 26.218 2.794 1.00 52.78 113 SER A O 1
ATOM 879 N N . GLN A 1 114 ? -20.036 27.257 1.139 1.00 43.50 114 GLN A N 1
ATOM 880 C CA . GLN A 1 114 ? -20.556 28.479 1.775 1.00 43.50 114 GLN A CA 1
ATOM 881 C C . GLN A 1 114 ? -19.619 29.691 1.652 1.00 43.50 114 GLN A C 1
ATOM 883 O O . GLN A 1 114 ? -18.465 29.612 2.050 1.00 43.50 114 GLN A O 1
ATOM 888 N N . LEU A 1 115 ? -20.037 30.851 1.141 1.00 38.44 115 LEU A N 1
ATOM 889 C CA . LEU A 1 115 ? -21.318 31.358 0.622 1.00 38.44 115 LEU A CA 1
ATOM 890 C C . LEU A 1 115 ? -20.998 32.619 -0.199 1.00 38.44 115 LEU A C 1
ATOM 892 O O . LEU A 1 115 ? -20.022 33.307 0.178 1.00 38.44 115 LEU A O 1
#

Radius of gyration: 15.34 Å; chains: 1; bounding box: 39×43×38 Å